Protein AF-A0A174LB24-F1 (afdb_monomer_lite)

Secondary structure (DSSP, 8-state):
-HHHHHHHHHHTTS----------GGG-SSS-HHHHHHHHHHHS-HHHHHHTT-

Sequence (54 aa):
MRIIKLTVLALCLGVSAVWADERPIYKDKNAPIEDRVEDLLRRMTLREKVVQLQ

InterPro domains:
  IPR036962 Glycoside hydrolase, family 3, N-terminal domain superfamily [G3DSA:3.20.20.300] (19-54)

pLDDT: mean 83.27, std 16.82, range [57.72, 98.5]

Organism: Bacteroides thetaiotaomicron (NCBI:txid818)

Radius of gyration: 22.3 Å; chains: 1; bounding box: 70×16×21 Å

Foldseek 3Di:
DVVVVVVVVVVVPPDPPPPPPVPQLLPDPPDDPVSNVVSVVVPDDPVVVVVVVD

Structure (mmCIF, N/CA/C/O backbone):
data_AF-A0A174LB24-F1
#
_entry.id   AF-A0A174LB24-F1
#
loop_
_atom_site.group_PDB
_atom_site.id
_atom_site.type_symbol
_atom_site.label_atom_id
_atom_site.label_alt_id
_atom_site.label_comp_id
_atom_site.label_asym_id
_atom_site.label_entity_id
_atom_site.label_seq_id
_atom_site.pdbx_PDB_ins_code
_atom_site.Cartn_x
_atom_site.Cartn_y
_atom_site.Cartn_z
_atom_site.occupancy
_atom_site.B_iso_or_equiv
_atom_site.auth_seq_id
_atom_site.auth_comp_id
_atom_site.auth_asym_id
_atom_site.auth_atom_id
_atom_site.pdbx_PDB_model_num
ATOM 1 N N . MET A 1 1 ? 55.069 -5.482 3.829 1.00 59.00 1 MET A N 1
ATOM 2 C CA . MET A 1 1 ? 54.117 -4.384 3.507 1.00 59.00 1 MET A CA 1
ATOM 3 C C . MET A 1 1 ? 53.118 -4.710 2.391 1.00 59.00 1 MET A C 1
ATOM 5 O O . MET A 1 1 ? 52.009 -4.201 2.451 1.00 59.00 1 MET A O 1
ATOM 9 N N . ARG A 1 2 ? 53.451 -5.537 1.384 1.00 64.69 2 ARG A N 1
ATOM 10 C CA . ARG A 1 2 ? 52.538 -5.852 0.260 1.00 64.69 2 ARG A CA 1
ATOM 11 C C . ARG A 1 2 ? 51.378 -6.791 0.644 1.00 64.69 2 ARG A C 1
ATOM 13 O O . ARG A 1 2 ? 50.254 -6.565 0.226 1.00 64.69 2 ARG A O 1
ATOM 20 N N . ILE A 1 3 ? 51.646 -7.764 1.520 1.00 65.81 3 ILE A N 1
ATOM 21 C CA . ILE A 1 3 ? 50.666 -8.753 2.013 1.00 65.81 3 ILE A CA 1
ATOM 22 C C . ILE A 1 3 ? 49.644 -8.115 2.971 1.00 65.81 3 ILE A C 1
ATOM 24 O O . ILE A 1 3 ? 48.460 -8.395 2.867 1.00 65.81 3 ILE A O 1
ATOM 28 N N . ILE A 1 4 ? 50.081 -7.181 3.826 1.00 68.31 4 ILE A N 1
ATOM 29 C CA . ILE A 1 4 ? 49.201 -6.437 4.752 1.00 68.31 4 ILE A CA 1
ATOM 30 C C . ILE A 1 4 ? 48.219 -5.540 3.980 1.00 68.31 4 ILE A C 1
ATOM 32 O O . ILE A 1 4 ? 47.057 -5.423 4.344 1.00 68.31 4 ILE A O 1
ATOM 36 N N . LYS A 1 5 ? 48.663 -4.930 2.871 1.00 60.19 5 LYS A N 1
ATOM 37 C CA . LYS A 1 5 ? 47.774 -4.152 1.992 1.00 60.19 5 LYS A CA 1
ATOM 38 C C . LYS A 1 5 ? 46.721 -5.038 1.312 1.00 60.19 5 LYS A C 1
ATOM 40 O O . LYS A 1 5 ? 45.584 -4.608 1.167 1.00 60.19 5 LYS A O 1
ATOM 45 N N . LEU A 1 6 ? 47.087 -6.266 0.932 1.00 60.56 6 LEU A N 1
ATOM 46 C CA . LEU A 1 6 ? 46.176 -7.242 0.320 1.00 60.56 6 LEU A CA 1
ATOM 47 C C . LEU A 1 6 ? 45.121 -7.757 1.309 1.00 60.56 6 LEU A C 1
ATOM 49 O O . LEU A 1 6 ? 43.959 -7.885 0.936 1.00 60.56 6 LEU A O 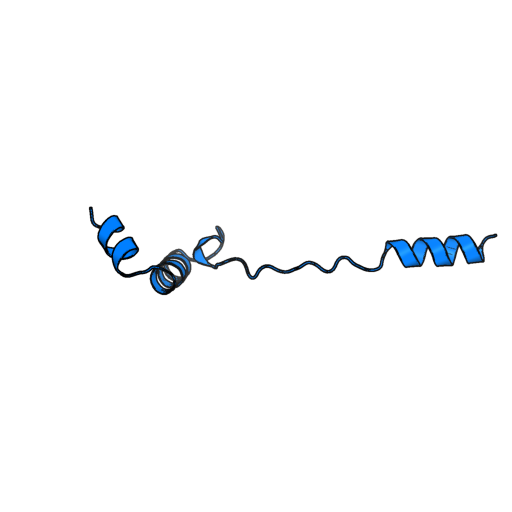1
ATOM 53 N N . THR A 1 7 ? 45.491 -7.993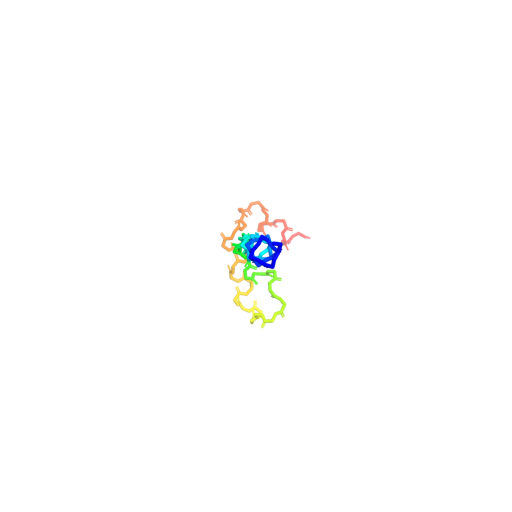 2.571 1.00 65.62 7 THR A N 1
ATOM 54 C CA . THR A 1 7 ? 44.532 -8.417 3.602 1.00 65.62 7 THR A CA 1
ATOM 55 C C . THR A 1 7 ? 43.588 -7.294 4.034 1.00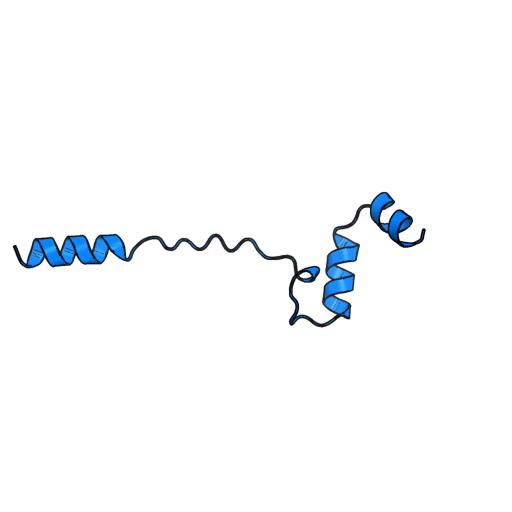 65.62 7 THR A C 1
ATOM 57 O O . THR A 1 7 ? 42.410 -7.556 4.253 1.00 65.62 7 THR A O 1
ATOM 60 N N . VAL A 1 8 ? 44.050 -6.039 4.085 1.00 65.50 8 VAL A N 1
ATOM 61 C CA . VAL A 1 8 ? 43.185 -4.876 4.369 1.00 65.50 8 VAL A CA 1
ATOM 62 C C . VAL A 1 8 ? 42.193 -4.615 3.228 1.00 65.50 8 VAL A C 1
ATOM 64 O O . VAL A 1 8 ? 41.028 -4.332 3.487 1.00 65.50 8 VAL A O 1
ATOM 67 N N . LEU A 1 9 ? 42.615 -4.774 1.968 1.00 64.12 9 LEU A N 1
ATOM 68 C CA . LEU A 1 9 ? 41.737 -4.599 0.806 1.00 64.12 9 LEU A CA 1
ATOM 69 C C . LEU A 1 9 ? 40.627 -5.664 0.740 1.00 64.12 9 LEU A C 1
ATOM 71 O O . LEU A 1 9 ? 39.497 -5.350 0.374 1.00 64.12 9 LEU A O 1
ATOM 75 N N . ALA A 1 10 ? 40.928 -6.905 1.133 1.00 64.19 10 ALA A N 1
ATOM 76 C CA . ALA A 1 10 ? 39.942 -7.984 1.197 1.00 64.19 10 ALA A CA 1
ATOM 77 C C . ALA A 1 10 ? 38.896 -7.775 2.311 1.00 64.19 10 ALA A C 1
ATOM 79 O O . ALA A 1 10 ? 37.743 -8.167 2.147 1.00 64.19 10 ALA A O 1
ATOM 80 N N . LEU A 1 11 ? 39.269 -7.119 3.416 1.00 64.06 11 LEU A N 1
ATOM 81 C CA . LEU A 1 11 ? 38.366 -6.841 4.537 1.00 64.06 11 LEU A CA 1
ATOM 82 C C . LEU A 1 11 ? 37.324 -5.754 4.210 1.00 64.06 11 LEU A C 1
ATOM 84 O O . LEU A 1 11 ? 36.221 -5.793 4.742 1.00 64.06 11 LEU A O 1
ATOM 88 N N . CYS A 1 12 ? 37.628 -4.825 3.298 1.00 61.53 12 CYS A N 1
ATOM 89 C CA . CYS A 1 12 ? 36.688 -3.781 2.868 1.00 61.53 12 CYS A CA 1
ATOM 90 C C . CYS A 1 12 ? 35.606 -4.268 1.884 1.00 61.53 12 CYS A C 1
ATOM 92 O O . CYS A 1 12 ? 34.653 -3.536 1.633 1.00 61.53 12 CYS A O 1
ATOM 94 N N . LEU A 1 13 ? 35.743 -5.469 1.311 1.00 62.44 13 LEU A N 1
ATOM 95 C CA . LEU A 1 13 ? 34.798 -6.020 0.326 1.00 62.44 13 LEU A CA 1
ATOM 96 C C . LEU A 1 13 ? 33.738 -6.947 0.946 1.00 62.44 13 LEU A C 1
ATOM 98 O O . LEU A 1 13 ? 32.787 -7.335 0.270 1.00 62.44 13 LEU A O 1
ATOM 102 N N . GLY A 1 14 ? 33.889 -7.316 2.219 1.00 64.06 14 GLY A N 1
ATOM 103 C CA . GLY A 1 14 ? 32.928 -8.144 2.939 1.00 64.06 14 GLY A CA 1
ATOM 104 C C . GLY A 1 14 ? 31.894 -7.286 3.663 1.00 64.06 14 GLY A C 1
ATOM 105 O O . GLY A 1 14 ? 32.256 -6.352 4.364 1.00 64.06 14 GLY A O 1
ATOM 106 N N . VAL A 1 15 ? 30.619 -7.668 3.571 1.00 64.56 15 VAL A N 1
ATOM 107 C CA . VAL A 1 15 ? 29.452 -7.043 4.228 1.00 64.56 15 VAL A CA 1
ATOM 108 C C . VAL A 1 15 ? 28.834 -5.871 3.455 1.00 64.56 15 VAL A C 1
ATOM 110 O O . VAL A 1 15 ? 28.648 -4.769 3.955 1.00 64.56 15 VAL A O 1
ATOM 113 N N . SER A 1 16 ? 28.370 -6.159 2.240 1.00 60.53 16 SER A N 1
ATOM 114 C CA . SER A 1 16 ? 27.087 -5.604 1.791 1.00 60.53 16 SER A CA 1
ATOM 115 C C . SER A 1 16 ? 26.012 -6.653 2.060 1.00 60.53 16 SER A C 1
ATOM 117 O O . SER A 1 16 ? 25.541 -7.323 1.146 1.00 60.53 16 SER A O 1
ATOM 119 N N . ALA A 1 17 ? 25.667 -6.863 3.334 1.00 60.31 17 ALA A N 1
ATOM 120 C CA . ALA A 1 17 ? 24.424 -7.550 3.662 1.00 60.31 17 ALA A CA 1
ATOM 121 C C . ALA A 1 17 ? 23.296 -6.590 3.275 1.00 60.31 17 ALA A C 1
ATOM 123 O O . ALA A 1 17 ? 22.876 -5.750 4.068 1.00 60.31 17 ALA A O 1
ATOM 124 N N . VAL A 1 18 ? 22.890 -6.642 2.006 1.00 60.84 18 VAL A N 1
ATOM 125 C CA . VAL A 1 18 ? 21.666 -6.001 1.544 1.00 60.84 18 VAL A CA 1
ATOM 126 C C . VAL A 1 18 ? 20.553 -6.687 2.319 1.00 60.84 18 VAL A C 1
ATOM 128 O O . VAL A 1 18 ? 20.177 -7.817 2.016 1.00 60.84 18 VAL A O 1
ATOM 131 N N . TRP A 1 19 ? 20.080 -6.026 3.372 1.00 57.72 19 TRP A N 1
ATOM 132 C CA . TRP A 1 19 ? 18.782 -6.316 3.952 1.00 57.72 19 TRP A CA 1
ATOM 133 C C . TRP A 1 19 ? 17.781 -6.031 2.841 1.00 57.72 19 TRP A C 1
ATOM 135 O O . TRP A 1 19 ? 17.399 -4.885 2.607 1.00 57.72 19 TRP A O 1
ATOM 145 N N . ALA A 1 20 ? 17.463 -7.067 2.069 1.00 60.84 20 ALA A N 1
ATOM 146 C CA . ALA A 1 20 ? 16.361 -7.043 1.137 1.00 60.84 20 ALA A CA 1
ATOM 147 C C . ALA A 1 20 ? 15.098 -6.990 1.996 1.00 60.84 20 ALA A C 1
ATOM 149 O O . ALA A 1 20 ? 14.514 -8.017 2.324 1.00 60.84 20 ALA A O 1
ATOM 150 N N . ASP A 1 21 ? 14.734 -5.784 2.437 1.00 63.28 21 ASP A N 1
ATOM 151 C CA . ASP A 1 21 ? 13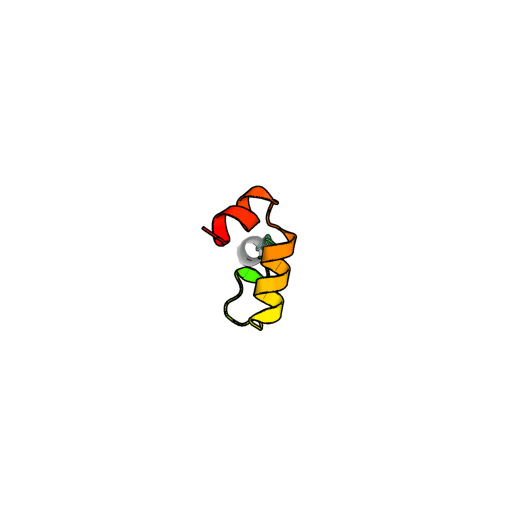.367 -5.509 2.845 1.00 63.28 21 ASP A CA 1
ATOM 152 C C . ASP A 1 21 ? 12.521 -5.917 1.643 1.00 63.28 21 ASP A C 1
ATOM 154 O O . ASP A 1 21 ? 12.687 -5.373 0.544 1.00 63.28 21 ASP A O 1
ATOM 158 N N . GLU A 1 22 ? 11.756 -6.991 1.809 1.00 73.94 22 GLU A N 1
ATOM 159 C CA . GLU A 1 22 ? 10.971 -7.607 0.752 1.00 73.94 22 GLU A CA 1
ATOM 160 C C . GLU A 1 22 ? 9.891 -6.596 0.361 1.00 73.94 22 GLU A C 1
ATOM 162 O O . GLU A 1 22 ? 8.817 -6.509 0.962 1.00 73.94 22 GLU A O 1
ATOM 167 N N . ARG A 1 23 ? 10.256 -5.706 -0.570 1.00 87.25 23 ARG A N 1
ATOM 168 C CA . ARG A 1 23 ? 9.476 -4.522 -0.909 1.00 87.25 23 ARG A CA 1
ATOM 169 C C . ARG A 1 23 ? 8.081 -4.987 -1.323 1.00 87.25 23 ARG A C 1
ATOM 171 O O . ARG A 1 23 ? 7.981 -5.782 -2.255 1.00 87.25 23 ARG A O 1
ATOM 178 N N . PRO A 1 24 ? 7.008 -4.473 -0.693 1.00 94.44 24 PRO A N 1
ATOM 179 C CA . PRO A 1 24 ? 5.654 -4.864 -1.058 1.00 94.44 24 PRO A CA 1
ATOM 180 C C . PRO A 1 24 ? 5.402 -4.650 -2.552 1.00 94.44 24 PRO A C 1
ATOM 182 O O . PRO A 1 24 ? 5.760 -3.592 -3.085 1.00 94.44 24 PRO A O 1
ATOM 185 N N . ILE A 1 25 ? 4.760 -5.6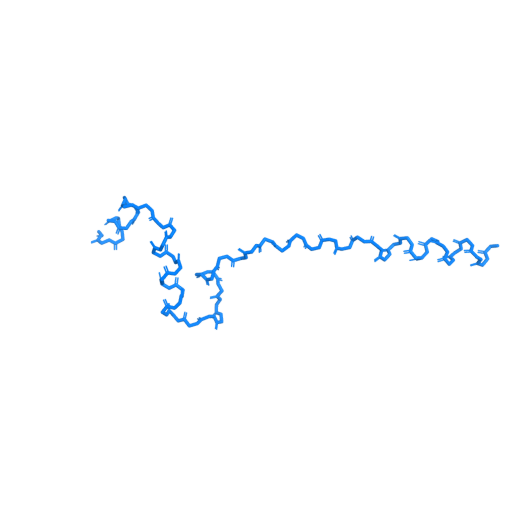22 -3.203 1.00 96.94 25 ILE A N 1
ATOM 186 C CA . ILE A 1 25 ? 4.487 -5.613 -4.647 1.00 96.94 25 ILE A CA 1
ATOM 187 C C . ILE A 1 25 ? 3.698 -4.361 -5.023 1.00 96.94 25 ILE A C 1
ATOM 189 O O . ILE A 1 25 ? 4.021 -3.717 -6.017 1.00 96.94 25 ILE A O 1
ATOM 193 N N . TYR A 1 26 ? 2.748 -3.918 -4.189 1.00 97.44 26 TYR A N 1
ATOM 194 C CA . TYR A 1 26 ? 1.969 -2.705 -4.467 1.00 97.44 26 TYR A CA 1
ATOM 195 C C . TYR A 1 26 ? 2.822 -1.429 -4.625 1.00 97.44 26 TYR A C 1
ATOM 197 O O . TYR A 1 26 ? 2.390 -0.471 -5.280 1.00 97.44 26 TYR A O 1
ATOM 205 N N . LYS A 1 27 ? 4.041 -1.412 -4.057 1.00 96.19 27 LYS A N 1
ATOM 206 C CA . LYS A 1 27 ? 5.020 -0.319 -4.185 1.00 96.19 27 LYS A CA 1
ATOM 207 C C . LYS A 1 27 ? 5.950 -0.474 -5.385 1.00 96.19 27 LYS A C 1
ATOM 209 O O . LYS A 1 27 ? 6.725 0.454 -5.638 1.00 96.19 27 LYS A O 1
ATOM 214 N N . ASP A 1 28 ? 5.962 -1.608 -6.075 1.00 96.31 28 ASP A N 1
ATOM 215 C CA . ASP A 1 28 ? 6.724 -1.765 -7.309 1.00 96.31 28 ASP A CA 1
ATOM 216 C C . ASP A 1 28 ? 5.982 -1.079 -8.461 1.00 96.31 28 ASP A C 1
ATOM 218 O O . ASP A 1 28 ? 4.816 -1.347 -8.730 1.00 96.31 28 ASP A O 1
ATOM 222 N N . LYS A 1 29 ? 6.663 -0.156 -9.143 1.00 95.75 29 LYS A N 1
ATOM 223 C CA . LYS A 1 29 ? 6.101 0.578 -10.283 1.00 95.75 29 LYS A CA 1
ATOM 224 C C . LYS A 1 29 ? 6.090 -0.243 -11.574 1.00 95.75 29 LYS A C 1
ATOM 226 O O . LYS A 1 29 ? 5.413 0.157 -12.513 1.00 95.75 29 LYS A O 1
ATOM 231 N N . ASN A 1 30 ? 6.862 -1.329 -11.628 1.00 97.06 30 ASN A N 1
ATOM 232 C CA . ASN A 1 30 ? 6.996 -2.177 -12.810 1.00 97.06 30 ASN A CA 1
ATOM 233 C C . ASN A 1 30 ? 6.057 -3.395 -12.774 1.00 97.06 30 ASN A C 1
ATOM 235 O O . ASN A 1 30 ? 5.906 -4.063 -13.792 1.00 97.06 30 ASN A O 1
ATOM 239 N N . ALA A 1 31 ? 5.446 -3.692 -11.623 1.00 97.50 31 ALA A N 1
ATOM 240 C CA . ALA A 1 31 ? 4.496 -4.790 -11.486 1.00 97.50 31 ALA A CA 1
ATOM 241 C C . ALA A 1 31 ? 3.151 -4.466 -12.179 1.00 97.50 31 ALA A C 1
ATOM 243 O O . ALA A 1 31 ? 2.750 -3.291 -12.192 1.00 97.50 31 ALA A O 1
ATOM 244 N N . PRO A 1 32 ? 2.437 -5.478 -12.720 1.00 98.44 32 PRO A N 1
ATOM 245 C CA . PRO A 1 32 ? 1.074 -5.324 -13.232 1.00 98.44 32 PRO A CA 1
ATOM 246 C C . PRO A 1 32 ? 0.143 -4.658 -12.215 1.00 98.44 32 PRO A C 1
ATOM 248 O O . PRO A 1 32 ? 0.322 -4.783 -11.001 1.00 98.44 32 PRO A O 1
ATOM 251 N N . ILE A 1 33 ? -0.856 -3.917 -12.696 1.00 98.19 33 ILE A N 1
ATOM 252 C CA . ILE A 1 33 ? -1.746 -3.144 -11.818 1.00 98.19 33 ILE A CA 1
ATOM 253 C C . ILE A 1 33 ? -2.559 -4.073 -10.917 1.00 98.19 33 ILE A C 1
ATOM 255 O O . ILE A 1 33 ? -2.718 -3.805 -9.731 1.00 98.19 33 ILE A O 1
ATOM 259 N N . GLU A 1 34 ? -3.025 -5.175 -11.477 1.00 98.50 34 GLU A N 1
ATOM 260 C CA . GLU A 1 34 ? -3.835 -6.210 -10.861 1.00 98.50 34 GLU A CA 1
ATOM 261 C C . GLU A 1 34 ? -3.100 -6.815 -9.660 1.00 98.50 34 GLU A C 1
ATOM 263 O O . GLU A 1 34 ? -3.633 -6.811 -8.550 1.00 98.50 34 GLU A O 1
ATOM 268 N N . ASP A 1 35 ? -1.834 -7.193 -9.849 1.00 98.31 35 ASP A N 1
ATOM 269 C CA . ASP A 1 35 ? -0.975 -7.741 -8.795 1.00 98.31 35 ASP A CA 1
ATOM 270 C C . ASP A 1 35 ? -0.735 -6.721 -7.671 1.00 98.31 35 ASP A C 1
ATOM 272 O O . ASP A 1 35 ? -0.748 -7.050 -6.481 1.00 98.31 35 ASP A O 1
ATOM 276 N N . ARG A 1 36 ? -0.553 -5.443 -8.032 1.00 98.31 36 ARG A N 1
ATOM 277 C CA . ARG A 1 36 ? -0.362 -4.348 -7.069 1.00 98.31 36 ARG A CA 1
ATOM 278 C C . ARG A 1 36 ? -1.622 -4.078 -6.252 1.00 98.31 36 ARG A C 1
ATOM 280 O O . ARG A 1 36 ? -1.527 -3.828 -5.050 1.00 98.31 36 ARG A O 1
ATOM 287 N N . VAL A 1 37 ? -2.790 -4.109 -6.892 1.00 98.00 37 VAL A N 1
ATOM 288 C CA . VAL A 1 37 ? -4.089 -3.942 -6.228 1.00 98.00 37 VAL A CA 1
ATOM 289 C C . VAL A 1 37 ? -4.341 -5.108 -5.278 1.00 98.00 37 VAL A C 1
ATOM 291 O O . VAL A 1 37 ? -4.719 -4.886 -4.128 1.00 98.00 37 VAL A O 1
ATOM 294 N N . GLU A 1 38 ? -4.089 -6.340 -5.716 1.00 98.38 38 GLU A N 1
ATOM 295 C CA . GLU A 1 38 ? -4.308 -7.536 -4.907 1.00 98.38 38 GLU A CA 1
ATOM 296 C C . GLU A 1 38 ? -3.405 -7.571 -3.661 1.00 98.38 38 GLU A C 1
ATOM 298 O O . GLU A 1 38 ? -3.889 -7.814 -2.551 1.00 98.38 38 GLU A O 1
ATOM 303 N N . ASP A 1 39 ? -2.111 -7.267 -3.810 1.00 98.25 39 ASP A N 1
ATOM 304 C CA . ASP A 1 39 ? -1.166 -7.184 -2.687 1.00 98.25 39 ASP A CA 1
ATOM 305 C C . ASP A 1 39 ? -1.555 -6.081 -1.688 1.00 98.25 39 ASP A C 1
ATOM 307 O O . ASP A 1 39 ? -1.554 -6.319 -0.477 1.00 98.25 39 ASP A O 1
ATOM 311 N N . LEU A 1 40 ? -1.962 -4.897 -2.167 1.00 97.88 40 LEU A N 1
ATOM 312 C CA . LEU A 1 40 ? -2.423 -3.818 -1.290 1.00 97.88 40 LEU A CA 1
ATOM 313 C C . LEU A 1 40 ? -3.678 -4.232 -0.513 1.00 97.88 40 LEU A C 1
ATOM 315 O O . LEU A 1 40 ? -3.713 -4.128 0.715 1.00 97.88 40 LEU A O 1
ATOM 319 N N . LEU A 1 41 ? -4.697 -4.750 -1.205 1.00 98.00 41 LEU A N 1
ATOM 320 C CA . LEU A 1 41 ? -5.961 -5.141 -0.581 1.00 98.00 41 LEU A CA 1
ATOM 321 C C . LEU A 1 41 ? -5.786 -6.264 0.446 1.00 98.00 41 LEU A C 1
ATOM 323 O O . LEU A 1 41 ? -6.512 -6.288 1.442 1.00 98.00 41 LEU A O 1
ATOM 327 N N . ARG A 1 42 ? -4.839 -7.187 0.255 1.00 97.69 42 ARG A N 1
ATOM 328 C CA . ARG A 1 42 ? -4.530 -8.225 1.254 1.00 97.69 42 ARG A CA 1
ATOM 329 C C . ARG A 1 42 ? -3.944 -7.657 2.547 1.00 97.69 42 ARG A C 1
ATOM 331 O O . ARG A 1 42 ? -4.160 -8.241 3.604 1.00 97.69 42 ARG A O 1
ATOM 338 N N . ARG A 1 43 ? -3.231 -6.530 2.475 1.00 97.50 43 ARG A N 1
ATOM 339 C CA . ARG A 1 43 ? -2.536 -5.909 3.617 1.00 97.50 43 ARG A CA 1
ATOM 340 C C . ARG A 1 43 ? -3.394 -4.908 4.390 1.00 97.50 43 ARG A C 1
ATOM 342 O O . ARG A 1 43 ? -3.084 -4.617 5.540 1.00 97.50 43 ARG A O 1
ATOM 349 N N . MET A 1 44 ? -4.457 -4.391 3.778 1.00 98.00 44 MET A N 1
ATOM 350 C CA . MET A 1 44 ? -5.345 -3.413 4.407 1.00 98.00 44 MET A CA 1
ATOM 351 C C . MET A 1 44 ? -6.296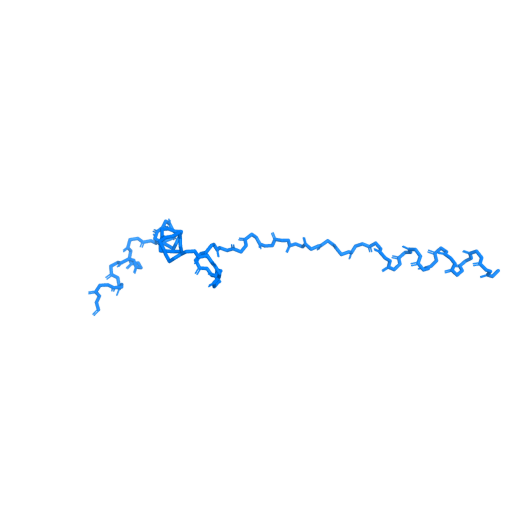 -4.045 5.427 1.00 98.00 44 MET A C 1
ATOM 353 O O . MET A 1 44 ? -6.924 -5.082 5.187 1.00 98.00 44 MET A O 1
ATOM 357 N N . THR A 1 45 ? -6.508 -3.328 6.522 1.00 98.44 45 THR A N 1
ATOM 358 C CA . THR A 1 45 ? -7.607 -3.554 7.457 1.00 98.44 45 THR A CA 1
ATOM 359 C C . THR A 1 45 ? -8.957 -3.224 6.818 1.00 98.44 45 THR A C 1
ATOM 361 O O . THR A 1 45 ? -9.059 -2.484 5.837 1.00 98.44 45 THR A O 1
ATOM 364 N N . LEU A 1 46 ? -10.041 -3.731 7.414 1.00 98.06 46 LEU A N 1
ATOM 365 C CA . LEU A 1 46 ? -11.397 -3.409 6.965 1.00 98.06 46 LEU A CA 1
ATOM 366 C C . LEU A 1 46 ? -11.673 -1.898 7.002 1.00 98.06 46 LEU A C 1
ATOM 368 O O . LEU A 1 46 ? -12.259 -1.363 6.066 1.00 98.06 46 LEU A O 1
ATOM 372 N N . ARG A 1 47 ? -11.220 -1.206 8.057 1.00 98.31 47 ARG A N 1
ATOM 373 C CA . ARG A 1 47 ? -11.380 0.248 8.190 1.00 98.31 47 ARG A CA 1
ATOM 374 C C . ARG A 1 47 ? -10.734 0.978 7.020 1.00 98.31 47 ARG A C 1
ATOM 376 O O . ARG A 1 47 ? -11.384 1.817 6.410 1.00 98.31 47 ARG A O 1
ATOM 383 N N . GLU A 1 48 ? -9.479 0.661 6.714 1.00 98.38 48 GLU A N 1
ATOM 384 C CA . GLU A 1 48 ? -8.756 1.304 5.614 1.00 98.38 48 GLU A CA 1
ATOM 385 C C . GLU A 1 48 ? -9.460 1.057 4.277 1.00 98.38 48 GLU A C 1
ATOM 387 O O . GLU A 1 48 ? -9.588 1.983 3.482 1.00 98.38 48 GLU A O 1
ATOM 392 N N . LYS A 1 49 ? -9.986 -0.155 4.046 1.00 97.69 49 LYS A N 1
ATOM 393 C CA . LYS A 1 49 ? -10.761 -0.472 2.833 1.00 97.69 49 LYS A CA 1
ATOM 394 C C . LYS A 1 49 ? -12.033 0.363 2.724 1.00 97.69 49 LYS A C 1
ATOM 396 O O . LYS A 1 49 ? -12.325 0.874 1.652 1.00 97.69 49 LYS A O 1
ATOM 401 N N . VAL A 1 50 ? -12.773 0.519 3.823 1.00 97.88 50 VAL A N 1
ATOM 402 C CA . VAL A 1 50 ? -14.006 1.322 3.850 1.00 97.88 50 VAL A CA 1
ATOM 403 C C . VAL A 1 50 ? -13.710 2.802 3.604 1.00 97.88 50 VAL A C 1
ATOM 405 O O . VAL A 1 50 ? -14.454 3.442 2.871 1.00 97.88 50 VAL A O 1
ATOM 408 N N . VAL A 1 51 ? -12.611 3.337 4.147 1.00 97.94 51 VAL A N 1
ATOM 409 C CA . VAL A 1 51 ? -12.198 4.737 3.923 1.00 97.94 51 VAL A CA 1
ATOM 410 C C . VAL A 1 51 ? -11.911 5.031 2.447 1.00 97.94 51 VAL A C 1
ATOM 412 O O . VAL A 1 51 ? -12.171 6.136 2.000 1.00 97.94 51 VAL A O 1
ATOM 415 N N . GLN A 1 52 ? -11.419 4.066 1.664 1.00 96.88 52 GLN A N 1
ATOM 416 C CA . GLN A 1 52 ? -11.197 4.265 0.220 1.00 96.88 52 GLN A CA 1
ATOM 417 C C . GLN A 1 52 ? -12.490 4.428 -0.598 1.00 96.88 52 GLN A C 1
ATOM 419 O O . GLN A 1 52 ? -12.417 4.799 -1.765 1.00 96.88 52 GLN A O 1
ATOM 424 N N . LEU A 1 53 ? -13.654 4.114 -0.022 1.00 96.56 53 LEU A N 1
ATOM 425 C CA . LEU A 1 53 ? -14.960 4.245 -0.676 1.00 96.56 53 LEU A CA 1
ATOM 426 C C . LEU A 1 53 ? -15.671 5.566 -0.339 1.00 96.56 53 LEU A C 1
ATOM 428 O O . LEU A 1 53 ? -16.780 5.786 -0.827 1.00 96.56 53 LEU A O 1
ATOM 432 N N . GLN A 1 54 ? -15.078 6.390 0.529 1.00 90.25 54 GLN A N 1
ATOM 433 C CA . GLN A 1 54 ? -15.591 7.698 0.945 1.00 90.25 54 GLN A CA 1
ATOM 434 C C . GLN A 1 54 ? -14.971 8.806 0.098 1.00 90.25 54 GLN A C 1
ATOM 436 O O . GLN A 1 54 ? -15.718 9.753 -0.229 1.00 90.25 54 GLN A O 1
#